Protein AF-A0A350JM54-F1 (afdb_monomer_lite)

pLDDT: mean 71.94, std 18.15, range [35.34, 97.12]

Sequence (81 aa):
MLSFVTFRCIAGASLSLLLITYSTCPPISESPNPSTHTNALIHESSPYLVQHAHNPVDWRPWSEEAWEKHRLHPCKSPHKG

Radius of gyration: 27.66 Å; chains: 1; bounding box: 73×56×27 Å

Foldseek 3Di:
DDDDDDDDDDDDDDDPPPPPVVPDPPPPPPDDDPPQQAAPLCPDPDPVSVVCRRPNDRDDDDDVVVVVVDVVDPDPDPDDD

Structure (mmCIF, N/CA/C/O backbone):
data_AF-A0A350JM54-F1
#
_entry.id   AF-A0A350JM54-F1
#
loop_
_atom_site.group_PDB
_atom_site.id
_atom_site.type_symbol
_atom_site.label_atom_id
_atom_site.label_alt_id
_atom_site.label_comp_id
_atom_site.label_asym_id
_atom_site.label_entity_id
_atom_site.label_seq_id
_atom_site.pdbx_PDB_ins_code
_atom_site.Cartn_x
_atom_site.Cartn_y
_atom_site.Cartn_z
_atom_site.occupancy
_atom_site.B_iso_or_equiv
_atom_site.auth_seq_id
_atom_site.auth_comp_id
_atom_site.auth_asym_id
_atom_site.auth_atom_id
_atom_site.pdbx_PDB_model_num
ATOM 1 N N . MET A 1 1 ? 51.100 11.058 0.695 1.00 37.22 1 MET A N 1
ATOM 2 C CA . MET A 1 1 ? 51.816 11.097 -0.601 1.00 37.22 1 MET A CA 1
ATOM 3 C C . MET A 1 1 ? 53.293 10.949 -0.286 1.00 37.22 1 MET A C 1
ATOM 5 O O . MET A 1 1 ? 53.756 11.730 0.522 1.00 37.22 1 MET A O 1
ATOM 9 N N . LEU A 1 2 ? 54.098 10.003 -0.744 1.00 35.34 2 LEU A N 1
ATOM 10 C CA . LEU A 1 2 ? 54.015 8.857 -1.651 1.00 35.34 2 LEU A CA 1
ATOM 11 C C . LEU A 1 2 ? 55.185 7.975 -1.124 1.00 35.34 2 LEU A C 1
ATOM 13 O O . LEU A 1 2 ? 56.283 8.489 -0.958 1.00 35.34 2 LEU A O 1
ATOM 17 N N . SER A 1 3 ? 54.957 6.810 -0.522 1.00 39.34 3 SER A N 1
ATOM 18 C CA . SER A 1 3 ? 54.713 5.514 -1.163 1.00 39.34 3 SER A CA 1
ATOM 19 C C . SER A 1 3 ? 55.960 4.860 -1.775 1.00 39.34 3 SER A C 1
ATOM 21 O O . SER A 1 3 ? 56.409 5.244 -2.845 1.00 39.34 3 SER A O 1
ATOM 23 N N . PHE A 1 4 ? 56.381 3.794 -1.080 1.00 46.44 4 PHE A N 1
ATOM 24 C CA . PHE A 1 4 ? 57.042 2.579 -1.567 1.00 46.44 4 PHE A CA 1
ATOM 25 C C . PHE A 1 4 ? 58.460 2.720 -2.120 1.00 46.44 4 PHE A C 1
ATOM 27 O O . PHE A 1 4 ? 58.639 3.201 -3.222 1.00 46.44 4 PHE A O 1
ATOM 34 N N . VAL A 1 5 ? 59.446 2.188 -1.387 1.00 49.28 5 VAL A N 1
ATOM 35 C CA . VAL A 1 5 ? 60.198 0.972 -1.760 1.00 49.28 5 VAL A CA 1
ATOM 36 C C . VAL A 1 5 ? 61.043 0.554 -0.551 1.00 49.28 5 VAL A C 1
ATOM 38 O O . VAL A 1 5 ? 62.021 1.218 -0.239 1.00 49.28 5 VAL A O 1
ATOM 41 N N . THR A 1 6 ? 60.742 -0.587 0.068 1.00 52.03 6 THR A N 1
ATOM 42 C CA . THR A 1 6 ? 61.791 -1.528 0.493 1.00 52.03 6 THR A CA 1
ATOM 43 C C . THR A 1 6 ? 61.252 -2.953 0.422 1.00 52.03 6 THR A C 1
ATOM 45 O O . THR A 1 6 ? 60.306 -3.349 1.096 1.00 52.03 6 THR A O 1
ATOM 48 N N . PHE A 1 7 ? 61.872 -3.694 -0.488 1.00 47.66 7 PHE A N 1
ATOM 49 C CA . PHE A 1 7 ? 61.781 -5.124 -0.731 1.00 47.66 7 PHE A CA 1
ATOM 50 C C . PHE A 1 7 ? 61.683 -5.975 0.537 1.00 47.66 7 PHE A C 1
ATOM 52 O O . PHE A 1 7 ? 62.526 -5.845 1.423 1.00 47.66 7 PHE A O 1
ATOM 59 N N . ARG A 1 8 ? 60.817 -6.995 0.515 1.00 53.88 8 ARG A N 1
ATOM 60 C CA . ARG A 1 8 ? 61.170 -8.310 1.069 1.00 53.88 8 ARG A CA 1
ATOM 61 C C . ARG A 1 8 ? 60.696 -9.420 0.137 1.00 53.88 8 ARG A C 1
ATOM 63 O O . ARG A 1 8 ? 59.528 -9.789 0.124 1.00 53.88 8 ARG A O 1
ATOM 70 N N . CYS A 1 9 ? 61.649 -9.954 -0.622 1.00 47.69 9 CYS A N 1
ATOM 71 C CA . CYS A 1 9 ? 61.584 -11.288 -1.196 1.00 47.69 9 CYS A CA 1
ATOM 72 C C . CYS A 1 9 ? 61.539 -12.314 -0.057 1.00 47.69 9 CYS A C 1
ATOM 74 O O . CYS A 1 9 ? 62.493 -12.400 0.715 1.00 47.69 9 CYS A O 1
ATOM 76 N N . ILE A 1 10 ? 60.477 -13.114 0.023 1.00 53.88 10 ILE A N 1
ATOM 77 C CA . ILE A 1 10 ? 60.530 -14.448 0.626 1.00 53.88 10 ILE A CA 1
ATOM 78 C C . ILE A 1 10 ? 59.832 -15.388 -0.354 1.00 53.88 10 ILE A C 1
ATOM 80 O O . ILE A 1 10 ? 58.670 -15.205 -0.703 1.00 53.88 10 ILE A O 1
ATOM 84 N N . ALA A 1 11 ? 60.606 -16.351 -0.844 1.00 47.84 11 ALA A N 1
ATOM 85 C CA . ALA A 1 11 ? 60.156 -17.461 -1.658 1.00 47.84 11 ALA A CA 1
ATOM 86 C C . ALA A 1 11 ? 59.173 -18.341 -0.870 1.00 47.84 11 ALA A C 1
ATOM 88 O O . ALA A 1 11 ? 59.397 -18.628 0.303 1.00 47.84 11 ALA A O 1
ATOM 89 N N . GLY A 1 12 ? 58.111 -18.802 -1.525 1.00 45.53 12 GLY A N 1
ATOM 90 C CA . GLY A 1 12 ? 57.168 -19.741 -0.929 1.00 45.53 12 GLY A CA 1
ATOM 91 C C . GLY A 1 12 ? 55.904 -19.846 -1.762 1.00 45.53 12 GLY A C 1
ATOM 92 O O . GLY A 1 12 ? 54.945 -19.114 -1.548 1.00 45.53 12 GLY A O 1
ATOM 93 N N . ALA A 1 13 ? 55.921 -20.734 -2.751 1.00 60.06 13 ALA A N 1
ATOM 94 C CA . ALA A 1 13 ? 54.743 -21.094 -3.520 1.00 60.06 13 ALA A CA 1
ATOM 95 C C . ALA A 1 13 ? 53.640 -21.620 -2.586 1.00 60.06 13 ALA A C 1
ATOM 97 O O . ALA A 1 13 ? 53.817 -22.675 -1.985 1.00 60.06 13 ALA A O 1
ATOM 98 N N . SER A 1 14 ? 52.532 -20.882 -2.465 1.00 63.47 14 SER A N 1
ATOM 99 C CA . SER A 1 14 ? 51.162 -21.356 -2.172 1.00 63.47 14 SER A CA 1
ATOM 100 C C . SER A 1 14 ? 50.328 -20.217 -1.592 1.00 63.47 14 SER A C 1
ATOM 102 O O . SER A 1 14 ? 50.171 -20.136 -0.383 1.00 63.47 14 SER A O 1
ATOM 104 N N . LEU A 1 15 ? 49.793 -19.339 -2.450 1.00 57.38 15 LEU A N 1
ATOM 105 C CA . LEU A 1 15 ? 48.433 -18.789 -2.298 1.00 57.38 15 LEU A CA 1
ATOM 106 C C . LEU A 1 15 ? 47.980 -18.008 -3.549 1.00 57.38 15 LEU A C 1
ATOM 108 O O . LEU A 1 15 ? 47.294 -17.000 -3.443 1.00 57.38 15 LEU A O 1
ATOM 112 N N . SER A 1 16 ? 48.334 -18.448 -4.761 1.00 57.94 16 SER A N 1
ATOM 113 C CA . SER A 1 16 ? 47.837 -17.801 -5.993 1.00 57.94 16 SER A CA 1
ATOM 114 C C . SER A 1 16 ? 46.463 -18.319 -6.437 1.00 57.94 16 SER A C 1
ATOM 116 O O . SER A 1 16 ? 46.112 -18.210 -7.607 1.00 57.94 16 SER A O 1
ATOM 118 N N . LEU A 1 17 ? 45.664 -18.872 -5.519 1.00 56.88 17 LEU A N 1
ATOM 119 C CA . LEU A 1 17 ? 44.325 -19.388 -5.817 1.00 56.88 17 LEU A CA 1
ATOM 120 C C . LEU A 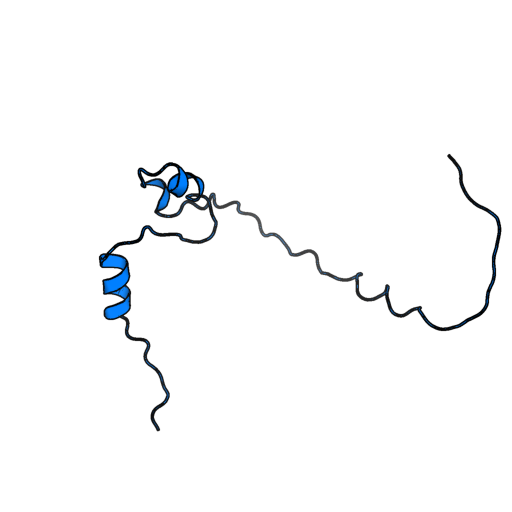1 17 ? 43.255 -18.841 -4.860 1.00 56.88 17 LEU A C 1
ATOM 122 O O . LEU A 1 17 ? 42.394 -19.579 -4.399 1.00 56.88 17 LEU A O 1
ATOM 126 N N . LEU A 1 18 ? 43.303 -17.545 -4.541 1.00 55.97 18 LEU A N 1
ATOM 127 C CA . LEU A 1 18 ? 42.193 -16.879 -3.841 1.00 55.97 18 LEU A CA 1
ATOM 128 C C . LEU A 1 18 ? 41.845 -15.491 -4.402 1.00 55.97 18 LEU A C 1
ATOM 130 O O . LEU A 1 18 ? 41.199 -14.701 -3.727 1.00 55.97 18 LEU A O 1
ATOM 134 N N . LEU A 1 19 ? 42.265 -15.174 -5.632 1.00 57.09 19 LEU A N 1
ATOM 135 C CA . LEU A 1 19 ? 41.930 -13.895 -6.284 1.00 57.09 19 LEU A CA 1
ATOM 136 C C . LEU A 1 19 ? 41.482 -14.023 -7.752 1.00 57.09 19 LEU A C 1
ATOM 138 O O . LEU A 1 19 ? 41.212 -13.008 -8.382 1.00 57.09 19 LEU A O 1
ATOM 142 N N . ILE A 1 20 ? 41.344 -15.238 -8.302 1.00 55.50 20 ILE A N 1
ATOM 143 C CA . ILE A 1 20 ? 40.870 -15.433 -9.691 1.00 55.50 20 ILE A CA 1
ATOM 144 C C . ILE A 1 20 ? 39.346 -15.668 -9.761 1.00 55.50 20 ILE A C 1
ATOM 146 O O . ILE A 1 20 ? 38.746 -15.501 -10.816 1.00 55.50 20 ILE A O 1
ATOM 150 N N . THR A 1 21 ? 38.662 -15.964 -8.650 1.00 56.00 21 THR A N 1
ATOM 151 C CA . THR A 1 21 ? 37.211 -16.245 -8.672 1.00 56.00 21 THR A CA 1
ATOM 152 C C . THR A 1 21 ? 36.307 -15.022 -8.503 1.00 56.00 21 THR A C 1
ATOM 154 O O . THR A 1 21 ? 35.112 -15.135 -8.751 1.00 56.00 21 THR A O 1
ATOM 157 N N . TYR A 1 22 ? 36.826 -13.843 -8.143 1.00 58.66 22 TYR A N 1
ATOM 158 C CA . TYR A 1 22 ? 35.995 -12.632 -8.012 1.00 58.66 22 TYR A CA 1
ATOM 159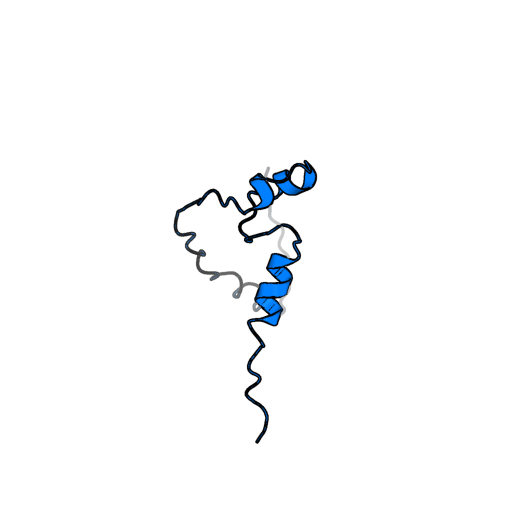 C C . TYR A 1 22 ? 35.813 -11.852 -9.327 1.00 58.66 22 TYR A C 1
ATOM 161 O O . TYR A 1 22 ? 35.108 -10.848 -9.345 1.00 58.66 22 TYR A O 1
ATOM 169 N N . SER A 1 23 ? 36.424 -12.297 -10.433 1.00 65.56 23 SER A N 1
ATOM 170 C CA . SER A 1 23 ? 36.574 -11.474 -11.645 1.00 65.56 23 SER A CA 1
ATOM 171 C C . SER A 1 23 ? 35.616 -11.780 -12.805 1.00 65.56 23 SER A C 1
ATOM 173 O O . SER A 1 23 ? 35.821 -11.259 -13.897 1.00 65.56 23 SER A O 1
ATOM 175 N N . THR A 1 24 ? 34.549 -12.549 -12.594 1.00 55.03 24 THR A N 1
ATOM 176 C CA . THR A 1 24 ? 33.401 -12.569 -13.521 1.00 55.03 24 THR A CA 1
ATOM 177 C C . THR A 1 24 ? 32.128 -12.876 -12.745 1.00 55.03 24 THR A C 1
ATOM 179 O O . THR A 1 24 ? 31.515 -13.927 -12.908 1.00 55.03 24 THR A O 1
ATOM 182 N N . CYS A 1 25 ? 31.709 -11.944 -11.889 1.00 57.62 25 CYS A N 1
ATOM 183 C CA . CYS A 1 25 ? 30.272 -11.754 -11.765 1.00 57.62 25 CYS A CA 1
ATOM 184 C C . CYS A 1 25 ? 29.861 -10.987 -13.033 1.00 57.62 25 CYS A C 1
ATOM 186 O O . CYS A 1 25 ? 30.359 -9.873 -13.227 1.00 57.62 25 CYS A O 1
ATOM 188 N N . PRO A 1 26 ? 29.068 -11.567 -13.953 1.00 69.19 26 PRO A N 1
ATOM 189 C CA . PRO A 1 26 ? 28.495 -10.769 -15.029 1.00 69.19 26 PRO A CA 1
ATOM 190 C C . PRO A 1 26 ? 27.718 -9.610 -14.386 1.00 69.19 26 PRO A C 1
ATOM 192 O O . PRO A 1 26 ? 27.072 -9.836 -13.358 1.00 69.19 26 PRO A O 1
ATOM 195 N N . PRO A 1 27 ? 27.772 -8.376 -14.926 1.00 61.94 27 PRO A N 1
ATOM 196 C CA . PRO A 1 27 ? 26.888 -7.327 -14.446 1.00 61.94 27 PRO A CA 1
ATOM 197 C C . PRO A 1 27 ? 25.465 -7.865 -14.578 1.00 61.94 27 PRO A C 1
ATOM 199 O O . PRO A 1 27 ? 25.038 -8.223 -15.678 1.00 61.94 27 PRO A O 1
ATOM 202 N N . ILE A 1 28 ? 24.759 -7.995 -13.453 1.00 62.19 28 ILE A N 1
ATOM 203 C CA . ILE A 1 28 ? 23.321 -8.228 -13.474 1.00 62.19 28 ILE A CA 1
ATOM 204 C C . ILE A 1 28 ? 22.776 -7.072 -14.303 1.00 62.19 28 ILE A C 1
ATOM 206 O O . ILE A 1 28 ? 22.896 -5.910 -13.921 1.00 62.19 28 ILE A O 1
ATOM 210 N N . SER A 1 29 ? 22.294 -7.389 -15.502 1.00 59.41 29 SER A N 1
ATOM 211 C CA . SER A 1 29 ? 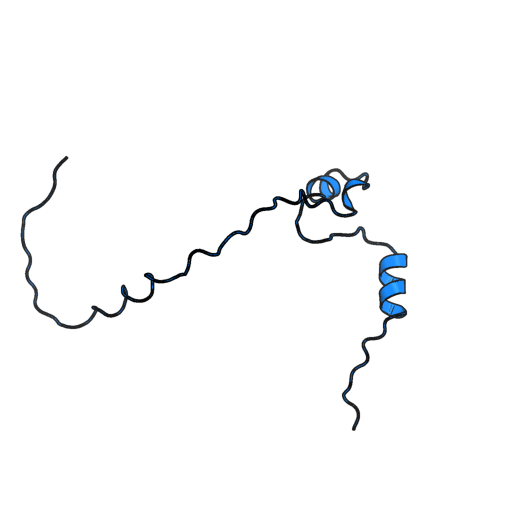21.603 -6.434 -16.346 1.00 59.41 29 SER A CA 1
ATOM 212 C C . SER A 1 29 ? 20.314 -6.088 -15.610 1.00 59.41 29 SER A C 1
ATOM 214 O O . SER A 1 29 ? 19.316 -6.798 -15.716 1.00 59.41 29 SER A O 1
ATOM 216 N N . GLU A 1 30 ? 20.363 -5.037 -14.793 1.00 60.72 30 GLU A N 1
ATOM 217 C CA . GLU A 1 30 ? 19.171 -4.362 -14.298 1.00 60.72 30 GLU A CA 1
ATOM 218 C C . GLU A 1 30 ? 18.460 -3.779 -15.522 1.00 60.72 30 GLU A C 1
ATOM 220 O O . GLU A 1 30 ? 18.792 -2.710 -16.032 1.00 60.72 30 GLU A O 1
ATOM 225 N N . SER A 1 31 ? 17.535 -4.567 -16.070 1.00 61.00 31 SER A N 1
ATOM 226 C CA . SER A 1 31 ? 16.612 -4.120 -17.104 1.00 61.00 31 SER A CA 1
ATOM 227 C C . SER A 1 31 ? 15.692 -3.046 -16.510 1.00 61.00 31 SER A C 1
ATOM 229 O O . SER A 1 31 ? 15.199 -3.216 -15.389 1.00 61.00 31 SER A O 1
ATOM 231 N N . PRO A 1 32 ? 15.471 -1.928 -17.222 1.00 66.56 32 PRO A N 1
ATOM 232 C CA . PRO A 1 32 ? 14.918 -0.720 -16.650 1.00 66.56 32 PRO A CA 1
ATOM 233 C C . PRO A 1 32 ? 13.407 -0.851 -16.555 1.00 66.56 32 PRO A C 1
ATOM 235 O O . PRO A 1 32 ? 12.730 -0.928 -17.573 1.00 66.56 32 PRO A O 1
ATOM 238 N N . ASN A 1 33 ? 12.886 -0.836 -15.336 1.00 62.84 33 ASN A N 1
ATOM 239 C CA . ASN A 1 33 ? 11.653 -0.140 -14.995 1.00 62.84 33 ASN A CA 1
ATOM 240 C C . ASN A 1 33 ? 11.587 -0.082 -13.469 1.00 62.84 33 ASN A C 1
ATOM 242 O O . ASN A 1 33 ? 11.315 -1.110 -12.849 1.00 62.84 33 ASN A O 1
ATOM 246 N N . PRO A 1 34 ? 11.781 1.086 -12.832 1.00 59.12 34 PRO A N 1
ATOM 247 C CA . PRO A 1 34 ? 11.231 1.280 -11.507 1.00 59.12 34 PRO A CA 1
ATOM 248 C C . PRO A 1 34 ? 9.712 1.332 -11.691 1.00 59.12 34 PRO A C 1
ATOM 250 O O . PRO A 1 34 ? 9.114 2.406 -11.721 1.00 59.12 34 PRO A O 1
ATOM 253 N N . SER A 1 35 ? 9.066 0.173 -11.869 1.00 64.12 35 SER A N 1
ATOM 254 C CA . SER A 1 35 ? 7.663 0.082 -11.510 1.00 64.12 35 SER A CA 1
ATOM 255 C C . SER A 1 35 ? 7.636 0.518 -10.061 1.00 64.12 35 SER A C 1
ATOM 257 O O . SER A 1 35 ? 8.215 -0.146 -9.202 1.00 64.12 35 SER A O 1
ATOM 259 N N . THR A 1 36 ? 7.064 1.688 -9.802 1.00 74.38 36 THR A N 1
ATOM 260 C CA . THR A 1 36 ? 6.739 2.121 -8.453 1.00 74.38 36 THR A CA 1
ATOM 261 C C . THR A 1 36 ? 5.755 1.092 -7.927 1.00 74.38 36 THR A C 1
ATOM 263 O O . THR A 1 36 ? 4.547 1.208 -8.143 1.00 74.38 36 THR A O 1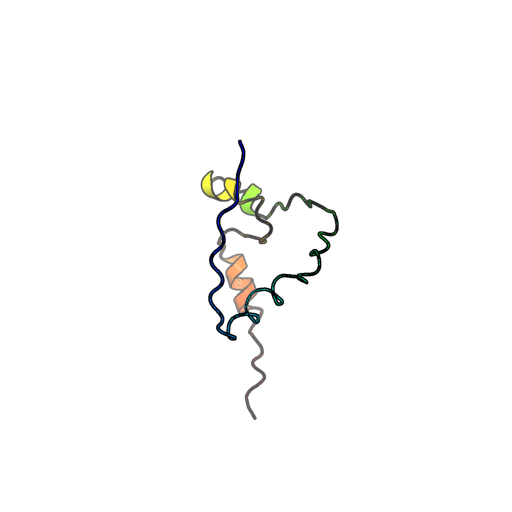
ATOM 266 N N . HIS A 1 37 ? 6.285 0.013 -7.349 1.00 86.38 37 HIS A N 1
ATOM 267 C CA . HIS A 1 37 ? 5.489 -1.048 -6.770 1.00 86.38 37 HIS A CA 1
ATOM 268 C C . HIS A 1 37 ? 4.559 -0.371 -5.774 1.00 86.38 37 HIS A C 1
ATOM 270 O O . HIS A 1 37 ? 4.977 0.502 -5.020 1.00 86.38 37 HIS A O 1
ATOM 276 N N . THR A 1 38 ? 3.269 -0.650 -5.880 1.00 94.19 38 THR A N 1
ATOM 277 C CA . THR A 1 38 ? 2.272 -0.174 -4.929 1.00 94.19 38 THR A CA 1
ATOM 278 C C . THR A 1 38 ? 1.341 -1.342 -4.689 1.00 94.19 38 THR A C 1
ATOM 280 O O . THR A 1 38 ? 0.591 -1.732 -5.581 1.00 94.19 38 THR A O 1
ATOM 283 N N . ASN A 1 39 ? 1.476 -1.960 -3.524 1.00 95.06 39 ASN A N 1
ATOM 284 C CA . ASN A 1 39 ? 0.658 -3.088 -3.108 1.00 95.06 39 ASN A CA 1
ATOM 285 C C . ASN A 1 39 ? -0.624 -2.602 -2.405 1.00 95.06 39 ASN A C 1
ATOM 287 O O . ASN A 1 39 ? -0.888 -1.401 -2.292 1.00 95.06 39 ASN A O 1
ATOM 291 N N . ALA A 1 40 ? -1.438 -3.545 -1.927 1.00 95.00 40 ALA A N 1
ATOM 292 C CA . ALA A 1 40 ? -2.740 -3.244 -1.335 1.00 95.00 40 ALA A CA 1
ATOM 293 C C . ALA A 1 40 ? -2.662 -2.416 -0.036 1.00 95.00 40 ALA A C 1
ATOM 295 O O . ALA A 1 40 ? -3.663 -1.812 0.352 1.00 95.00 40 ALA A O 1
ATOM 296 N N . LEU A 1 41 ? -1.495 -2.343 0.619 1.00 96.12 41 LEU A N 1
ATOM 297 C CA . LEU A 1 41 ? -1.329 -1.623 1.886 1.00 96.12 41 LEU A CA 1
ATOM 298 C C . LEU A 1 41 ? -1.456 -0.099 1.758 1.00 96.12 41 LEU A C 1
ATOM 300 O O . LEU A 1 41 ? -1.584 0.578 2.773 1.00 96.12 41 LEU A O 1
ATOM 304 N N . ILE A 1 42 ? -1.467 0.456 0.541 1.00 96.94 42 ILE A N 1
ATOM 305 C CA . ILE A 1 42 ? -1.693 1.895 0.315 1.00 96.94 42 ILE A CA 1
ATOM 306 C C . ILE A 1 42 ? -3.066 2.374 0.819 1.00 96.94 42 ILE A C 1
ATOM 308 O O . ILE A 1 42 ? -3.258 3.564 1.058 1.00 96.94 42 ILE A O 1
ATOM 312 N N . HIS A 1 43 ? -4.019 1.453 0.978 1.00 95.81 43 HIS A N 1
ATOM 313 C CA . HIS A 1 43 ? -5.380 1.738 1.433 1.00 95.81 43 HIS A CA 1
ATOM 314 C C . HIS A 1 43 ? -5.577 1.545 2.943 1.00 95.81 43 HIS A C 1
ATOM 316 O O . HIS A 1 43 ? -6.677 1.769 3.447 1.00 95.81 43 HIS A O 1
ATOM 322 N N . GLU A 1 44 ? -4.537 1.132 3.667 1.00 96.75 44 GLU A N 1
ATOM 323 C CA . GLU A 1 44 ? -4.615 0.917 5.108 1.00 96.75 44 GLU A CA 1
ATOM 324 C C . GLU A 1 44 ? -4.574 2.234 5.886 1.00 96.75 44 GLU A C 1
ATOM 326 O O . GLU A 1 44 ? -3.935 3.207 5.494 1.00 96.75 44 GLU A O 1
ATOM 331 N N . SER A 1 45 ? -5.238 2.263 7.040 1.00 96.94 45 SER A N 1
ATOM 332 C CA . SER A 1 45 ? -5.232 3.434 7.928 1.00 96.94 45 SER A CA 1
ATOM 333 C C . SER A 1 45 ? -3.990 3.497 8.820 1.00 96.94 45 SER A C 1
ATOM 335 O O . SER A 1 45 ? -3.625 4.568 9.307 1.00 96.94 45 SER A O 1
ATOM 337 N N . SER A 1 46 ? -3.337 2.354 9.051 1.00 97.12 46 SER A N 1
ATOM 338 C CA . SER A 1 46 ? -2.146 2.265 9.892 1.00 97.12 46 SER A CA 1
ATOM 339 C C . SER A 1 46 ? -0.942 2.912 9.196 1.00 97.12 46 SER A C 1
ATOM 341 O O . SER A 1 46 ? -0.522 2.418 8.144 1.00 97.12 46 SER A O 1
ATOM 343 N N . PRO A 1 47 ? -0.305 3.938 9.798 1.00 96.69 47 PRO A N 1
ATOM 344 C CA . PRO A 1 47 ? 0.875 4.583 9.216 1.00 96.69 47 PRO A CA 1
ATOM 345 C C . PRO A 1 47 ? 2.016 3.598 8.930 1.00 96.69 47 PRO A C 1
ATOM 347 O O . PRO A 1 47 ? 2.729 3.729 7.938 1.00 96.69 47 PRO A O 1
ATOM 350 N N . TYR A 1 48 ? 2.156 2.577 9.781 1.00 96.19 48 TYR A N 1
ATOM 351 C CA . TYR A 1 48 ? 3.158 1.526 9.623 1.00 96.19 48 TYR A CA 1
ATOM 352 C C . TYR A 1 48 ? 2.931 0.688 8.356 1.00 96.19 48 TYR A C 1
ATOM 354 O O . TYR A 1 48 ? 3.889 0.340 7.673 1.00 96.19 48 TYR A O 1
ATOM 362 N N . LEU A 1 49 ? 1.680 0.371 8.012 1.00 96.62 49 LEU A N 1
ATOM 363 C CA . LEU A 1 49 ? 1.374 -0.449 6.835 1.00 96.62 49 LEU A CA 1
ATOM 364 C C . LEU A 1 49 ? 1.576 0.339 5.538 1.00 96.62 49 LEU A C 1
ATOM 366 O O . LEU A 1 49 ? 2.209 -0.165 4.612 1.00 96.62 49 LEU A O 1
ATOM 370 N N . VAL A 1 50 ? 1.140 1.601 5.510 1.00 96.88 50 VAL A N 1
ATOM 371 C CA . VAL A 1 50 ? 1.296 2.485 4.342 1.00 96.88 50 VAL A CA 1
ATOM 372 C C . VAL A 1 50 ? 2.768 2.719 3.998 1.00 96.88 50 VAL A C 1
ATOM 374 O O . VAL A 1 50 ? 3.123 2.757 2.821 1.00 96.88 50 VAL A O 1
ATOM 377 N N . GLN A 1 51 ? 3.657 2.782 4.998 1.00 96.12 51 GLN A N 1
ATOM 378 C CA . GLN A 1 51 ? 5.105 2.887 4.770 1.00 96.12 51 GLN A CA 1
ATOM 379 C C . GLN A 1 51 ? 5.659 1.742 3.900 1.00 96.12 51 GLN A C 1
ATOM 381 O O . GLN A 1 51 ? 6.651 1.920 3.195 1.00 96.12 51 GLN A O 1
ATOM 386 N N . HIS A 1 52 ? 5.008 0.579 3.917 1.00 95.50 52 HIS A N 1
ATOM 387 C CA . HIS A 1 52 ? 5.418 -0.596 3.159 1.00 95.50 52 HIS A CA 1
ATOM 388 C C . HIS A 1 52 ? 4.594 -0.829 1.887 1.00 95.50 52 HIS A C 1
ATOM 390 O O . HIS A 1 52 ? 4.786 -1.843 1.208 1.00 95.50 52 HIS A O 1
ATOM 396 N N . ALA A 1 53 ? 3.718 0.112 1.522 1.00 96.31 53 ALA A N 1
ATOM 397 C CA . ALA A 1 53 ? 2.939 0.036 0.293 1.00 96.31 53 ALA A CA 1
ATOM 398 C C . ALA A 1 53 ? 3.830 -0.056 -0.954 1.00 96.31 53 ALA A C 1
ATOM 400 O O . ALA A 1 53 ? 3.440 -0.668 -1.942 1.00 96.31 53 ALA A O 1
ATOM 401 N N . HIS A 1 54 ? 5.047 0.495 -0.886 1.00 95.50 54 HIS A N 1
ATOM 402 C CA . HIS A 1 54 ? 5.984 0.537 -2.007 1.00 95.50 54 HIS A CA 1
ATOM 403 C C . HIS A 1 54 ? 7.011 -0.598 -2.062 1.00 95.50 54 HIS A C 1
ATOM 405 O O . HIS A 1 54 ? 7.940 -0.566 -2.869 1.00 95.50 54 HIS A O 1
ATOM 411 N N . ASN A 1 55 ? 6.862 -1.612 -1.208 1.00 93.50 55 ASN A N 1
ATOM 412 C CA . ASN A 1 55 ? 7.708 -2.797 -1.264 1.00 93.50 55 ASN A CA 1
ATOM 413 C C . ASN A 1 55 ? 7.389 -3.604 -2.545 1.00 93.50 55 ASN A C 1
ATOM 415 O O . ASN A 1 55 ? 6.208 -3.791 -2.847 1.00 93.50 55 ASN A O 1
ATOM 419 N N . PRO A 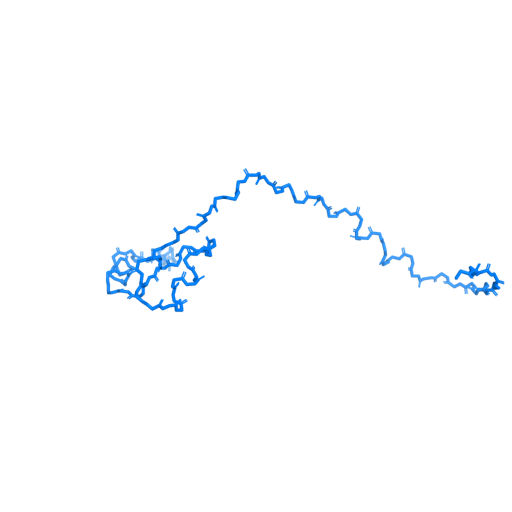1 56 ? 8.393 -4.109 -3.292 1.00 92.62 56 PRO A N 1
ATOM 420 C CA . PRO A 1 56 ? 8.174 -4.982 -4.451 1.00 92.62 56 PRO A CA 1
ATOM 421 C C . PRO A 1 56 ? 7.390 -6.265 -4.153 1.00 92.62 56 PRO A C 1
ATOM 423 O O . PRO A 1 56 ? 6.829 -6.863 -5.070 1.00 92.62 56 PRO A O 1
ATOM 426 N N . VAL A 1 57 ? 7.343 -6.704 -2.895 1.00 93.25 57 VAL A N 1
ATOM 427 C CA . VAL A 1 57 ? 6.489 -7.824 -2.492 1.00 93.25 57 VAL A CA 1
ATOM 428 C C . VAL A 1 57 ? 5.026 -7.363 -2.426 1.00 93.25 57 VAL A C 1
ATOM 430 O O . VAL A 1 57 ? 4.716 -6.354 -1.791 1.00 93.25 57 VAL A O 1
ATOM 433 N N . ASP A 1 58 ? 4.119 -8.126 -3.047 1.00 91.94 58 ASP A N 1
ATOM 434 C CA . ASP A 1 58 ? 2.668 -7.877 -3.039 1.00 91.94 58 ASP A CA 1
ATOM 435 C C . ASP A 1 58 ? 2.055 -8.170 -1.660 1.00 91.94 58 ASP A C 1
ATOM 437 O O . ASP A 1 58 ? 1.421 -9.201 -1.421 1.00 91.94 58 ASP A O 1
ATOM 441 N N . TRP A 1 59 ? 2.318 -7.284 -0.700 1.00 93.06 59 TRP A N 1
ATOM 442 C CA . TRP A 1 59 ? 1.744 -7.375 0.633 1.00 93.06 59 TRP A CA 1
ATOM 443 C C . TRP A 1 59 ? 0.259 -7.032 0.594 1.00 93.06 59 TRP A C 1
ATOM 445 O O . TRP A 1 59 ? -0.175 -6.058 -0.024 1.00 93.06 59 TRP A O 1
ATOM 455 N N . ARG A 1 60 ? -0.525 -7.848 1.295 1.00 92.12 60 ARG A N 1
ATOM 456 C CA . ARG A 1 60 ? -1.964 -7.670 1.458 1.00 92.12 60 ARG A CA 1
ATOM 457 C C . ARG A 1 60 ? -2.284 -7.647 2.947 1.00 92.12 60 ARG A C 1
ATOM 459 O O . ARG A 1 60 ? -1.636 -8.379 3.703 1.00 92.12 60 ARG A O 1
ATOM 466 N N . PRO A 1 61 ? -3.246 -6.820 3.379 1.00 92.00 61 PRO A N 1
ATOM 467 C CA . PRO A 1 61 ? -3.687 -6.848 4.757 1.00 92.00 61 PRO A CA 1
ATOM 468 C C . PRO A 1 61 ? -4.262 -8.220 5.085 1.00 92.00 61 PRO A C 1
ATOM 470 O O . PRO A 1 61 ? -4.769 -8.948 4.226 1.00 92.00 61 PRO A O 1
ATOM 473 N N . TRP A 1 62 ? -4.163 -8.571 6.356 1.0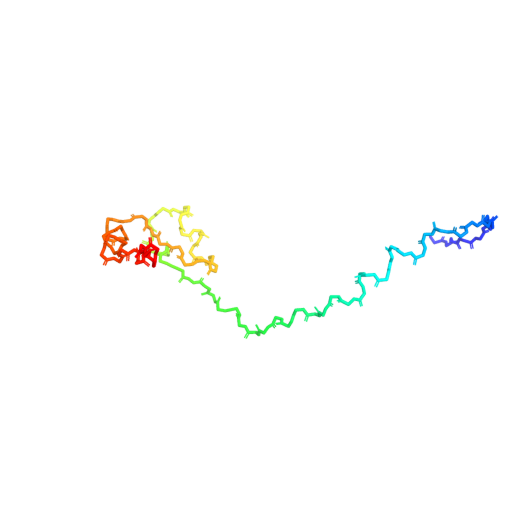0 88.38 62 TRP A N 1
ATOM 474 C CA . TRP A 1 62 ? -4.768 -9.786 6.851 1.00 88.38 62 TRP A CA 1
ATOM 475 C C . TRP A 1 62 ? -6.288 -9.657 6.827 1.00 88.38 62 TRP A C 1
ATOM 477 O O . TRP A 1 62 ? -6.839 -8.760 7.463 1.00 88.38 62 TRP A O 1
ATOM 487 N N . SER A 1 63 ? -6.968 -10.551 6.113 1.00 85.06 63 SER A N 1
ATOM 488 C CA . SER A 1 63 ? -8.426 -10.559 6.029 1.00 85.06 63 SER A CA 1
ATOM 489 C C . SER A 1 63 ? -8.957 -11.991 5.957 1.00 85.06 63 SER A C 1
ATOM 491 O O . SER A 1 63 ? -8.250 -12.904 5.519 1.00 85.06 63 SER A O 1
ATOM 493 N N . GLU A 1 64 ? -10.197 -12.215 6.392 1.00 85.62 64 GLU A N 1
ATOM 494 C CA . GLU A 1 64 ? -10.818 -13.548 6.347 1.00 85.62 64 GLU A CA 1
ATOM 495 C C . GLU A 1 64 ? -10.989 -14.029 4.893 1.00 85.62 64 GLU A C 1
ATOM 497 O O . GLU A 1 64 ? -10.833 -15.213 4.596 1.00 85.62 64 GLU A O 1
ATOM 502 N N . GLU A 1 65 ? -11.197 -13.110 3.946 1.00 79.69 65 GLU A N 1
ATOM 503 C CA . GLU A 1 65 ? -11.279 -13.421 2.514 1.00 79.69 65 GLU A CA 1
ATOM 504 C C . GLU A 1 65 ? -9.946 -13.948 1.959 1.00 79.69 65 GLU A C 1
ATOM 506 O O . GLU A 1 65 ? -9.934 -14.797 1.060 1.00 79.69 65 GLU A O 1
ATOM 511 N N . ALA A 1 66 ? -8.812 -13.470 2.488 1.00 75.44 66 ALA A N 1
ATOM 512 C CA . ALA A 1 66 ? -7.493 -13.976 2.112 1.00 75.44 66 ALA A CA 1
ATOM 513 C C . ALA A 1 66 ? -7.310 -15.443 2.540 1.00 75.44 66 ALA A C 1
ATOM 515 O O . ALA A 1 66 ? -6.742 -16.238 1.786 1.00 75.44 66 ALA A O 1
ATOM 516 N N . TRP A 1 67 ? -7.849 -15.812 3.704 1.00 76.62 67 TRP A N 1
ATOM 517 C CA . TRP A 1 67 ? -7.857 -17.184 4.210 1.00 76.62 67 TRP A CA 1
ATOM 518 C C . TRP A 1 67 ? -8.816 -18.100 3.456 1.00 76.62 67 TRP A C 1
ATOM 520 O O . TRP A 1 67 ? -8.441 -19.220 3.099 1.00 76.62 67 TRP A O 1
ATOM 530 N N . GLU A 1 68 ? -10.031 -17.633 3.168 1.00 79.56 68 GLU A N 1
ATOM 531 C CA . GLU A 1 68 ? -11.034 -18.421 2.443 1.00 79.56 68 GLU A CA 1
ATOM 532 C C . GLU A 1 68 ? -10.532 -18.811 1.046 1.00 79.56 68 GLU A C 1
ATOM 534 O O . GLU A 1 68 ? -10.658 -19.963 0.631 1.00 79.56 68 GLU A O 1
ATOM 539 N N . LYS A 1 69 ? -9.838 -17.897 0.353 1.00 73.56 69 LYS A N 1
ATOM 540 C CA . LYS A 1 69 ? -9.191 -18.200 -0.933 1.00 73.56 69 LYS A CA 1
ATOM 541 C C . LYS A 1 69 ? -8.185 -19.355 -0.831 1.00 73.56 69 LYS A C 1
ATOM 543 O O . LYS A 1 69 ? -8.061 -20.128 -1.779 1.00 73.56 69 LYS A O 1
ATOM 548 N N . HIS A 1 70 ? -7.487 -19.492 0.298 1.00 71.94 70 HIS A N 1
ATOM 549 C CA . HIS A 1 70 ? -6.558 -20.599 0.536 1.00 71.94 70 HIS A CA 1
ATOM 550 C C . HIS A 1 70 ? -7.295 -21.913 0.830 1.00 71.94 70 HIS A C 1
ATOM 552 O O . HIS A 1 70 ? -6.923 -22.951 0.287 1.00 71.94 70 HIS A O 1
ATOM 558 N N . ARG A 1 71 ? -8.383 -21.874 1.616 1.00 76.50 71 ARG A N 1
ATOM 559 C CA . ARG A 1 71 ? -9.243 -23.049 1.867 1.00 76.50 71 ARG A CA 1
ATOM 560 C C . ARG A 1 71 ? -9.858 -23.598 0.575 1.00 76.50 71 ARG A C 1
ATOM 562 O O . ARG A 1 71 ? -9.898 -24.811 0.385 1.00 76.50 71 ARG A O 1
ATOM 569 N N . LEU A 1 72 ? -10.280 -22.708 -0.325 1.00 73.69 72 LEU A N 1
ATOM 570 C CA . LEU A 1 72 ? -10.853 -23.056 -1.630 1.00 73.69 72 LEU A CA 1
ATOM 571 C C . LEU A 1 72 ? -9.820 -23.563 -2.647 1.00 73.69 72 LEU A C 1
ATOM 573 O O . LEU A 1 72 ? -10.194 -24.242 -3.603 1.00 73.69 72 LEU A O 1
ATOM 577 N N . HIS A 1 73 ? -8.533 -23.268 -2.446 1.00 70.56 73 HIS A N 1
ATOM 578 C CA . HIS A 1 73 ? -7.421 -23.800 -3.236 1.00 70.56 73 HIS A CA 1
ATOM 579 C C . HIS A 1 73 ? -6.630 -24.844 -2.430 1.00 70.56 73 HIS A C 1
ATOM 581 O O . HIS A 1 73 ? -5.480 -24.598 -2.055 1.00 70.56 73 HIS A O 1
ATOM 587 N N . PRO A 1 74 ? -7.199 -26.039 -2.177 1.00 73.25 74 PRO A N 1
ATOM 588 C CA . PRO A 1 74 ? -6.458 -27.105 -1.529 1.00 73.25 74 PRO A CA 1
ATOM 589 C C . PRO A 1 74 ? -5.236 -27.460 -2.381 1.00 73.25 74 PRO A C 1
ATOM 591 O O . PRO A 1 74 ? -5.347 -27.724 -3.583 1.00 73.25 74 PRO A O 1
ATOM 594 N N . CYS A 1 75 ? -4.060 -27.470 -1.753 1.00 70.25 75 CYS A N 1
ATOM 595 C CA . CYS A 1 75 ? -2.840 -27.977 -2.366 1.00 70.25 75 CYS A CA 1
ATOM 596 C C . CYS A 1 75 ? -3.084 -29.436 -2.778 1.00 70.25 75 CYS A C 1
ATOM 598 O O . CYS A 1 75 ? -3.214 -30.319 -1.927 1.00 70.25 75 CYS A O 1
ATOM 600 N N . LYS A 1 76 ? -3.195 -29.697 -4.086 1.00 69.38 76 LYS A N 1
ATOM 601 C CA . LYS A 1 76 ? -3.285 -31.064 -4.605 1.00 69.38 76 LYS A CA 1
ATOM 602 C C . LYS A 1 76 ? -1.924 -31.726 -4.405 1.00 69.38 76 LYS A C 1
ATOM 604 O O . LYS A 1 76 ? -1.040 -31.578 -5.242 1.00 69.38 76 LYS A O 1
ATOM 609 N N . SER A 1 77 ? -1.744 -32.429 -3.290 1.00 61.78 77 SER A N 1
ATOM 610 C CA . SER A 1 77 ? -0.557 -33.261 -3.082 1.00 61.78 77 SER A CA 1
ATOM 611 C C . SER A 1 77 ? -0.612 -34.462 -4.037 1.00 61.78 77 SER A C 1
ATOM 613 O O . SER A 1 77 ? -1.578 -35.226 -3.966 1.00 61.78 77 SER A O 1
ATOM 615 N N . PRO A 1 78 ? 0.381 -34.663 -4.926 1.00 63.38 78 PRO A N 1
ATOM 616 C CA . PRO A 1 78 ? 0.366 -35.767 -5.883 1.00 63.38 78 PRO A CA 1
ATOM 617 C C . PRO A 1 78 ? 0.839 -37.103 -5.284 1.00 63.38 78 PRO A C 1
ATOM 619 O O . PRO A 1 78 ? 1.000 -38.073 -6.015 1.00 63.38 78 PRO A O 1
ATOM 622 N N . HIS A 1 79 ? 1.055 -37.202 -3.971 1.00 60.97 79 HIS A N 1
ATOM 623 C CA . HIS A 1 79 ? 1.633 -38.401 -3.363 1.00 60.97 79 HIS A CA 1
ATOM 624 C C . HIS A 1 79 ? 0.598 -39.220 -2.594 1.00 60.97 79 HIS A C 1
ATOM 626 O O . HIS A 1 79 ? 0.551 -39.168 -1.366 1.00 60.97 79 HIS A O 1
ATOM 632 N N . LYS A 1 80 ? -0.201 -40.007 -3.324 1.00 56.78 80 LYS A N 1
ATOM 633 C CA . LYS A 1 80 ? -0.747 -41.285 -2.839 1.00 56.78 80 LYS A CA 1
ATOM 634 C C . LYS A 1 80 ? -0.820 -42.278 -4.000 1.00 56.78 80 LYS A C 1
ATOM 636 O O . LYS A 1 80 ? -1.718 -42.188 -4.832 1.00 56.78 80 LYS A O 1
ATOM 641 N N . GLY A 1 81 ? 0.141 -43.193 -4.024 1.00 51.41 81 GLY A N 1
ATOM 642 C CA . GLY A 1 81 ? 0.237 -44.358 -4.897 1.00 51.41 81 GLY A CA 1
ATOM 643 C C . GLY A 1 81 ? 1.244 -45.313 -4.291 1.00 51.41 81 GLY A C 1
ATOM 644 O O . GLY A 1 81 ? 2.370 -44.834 -4.037 1.00 51.41 81 GLY A O 1
#

Secondary structure (DSSP, 8-state):
----------------SSSSTTS--------S-------GGGG-S-HHHHTTTTSSS------HHHHHHHHHS--------